Protein AF-A0A1G1ECI7-F1 (afdb_monomer)

Solvent-accessible surface area (backbone atoms only — not comparable to full-atom values): 5408 Å² total; per-residue (Å²): 134,74,88,60,54,44,58,59,50,26,38,72,78,37,71,51,60,71,58,40,53,49,52,41,50,56,44,34,56,41,43,76,73,68,46,77,77,87,54,91,71,60,90,92,53,93,72,53,60,65,54,49,38,26,46,21,50,62,70,65,64,56,83,74,75,80,80,64,92,66,82,78,75,76,82,77,77,78,79,88,77,91,132

Radius of gyration: 16.67 Å; Cα contacts (8 Å, |Δi|>4): 48; chains: 1; bounding box: 33×40×50 Å

Foldseek 3Di:
DPLPPLVVLLCVLVVPPVVSVVQLVVQLVCVVVVDDQQDDDDPVDDDDSSRSSSVCSNVVVDDDDPPPVDPDPPPDPPPPDDD

Structure (mmCIF, N/CA/C/O backbone):
data_AF-A0A1G1ECI7-F1
#
_entry.id   AF-A0A1G1ECI7-F1
#
loop_
_atom_site.group_PDB
_atom_site.id
_atom_site.type_symbol
_atom_site.label_atom_id
_atom_site.label_alt_id
_atom_site.label_comp_id
_atom_site.label_asym_id
_atom_site.label_entity_id
_atom_site.label_seq_id
_atom_site.pdbx_PDB_ins_code
_atom_site.Cartn_x
_atom_site.Cartn_y
_atom_site.Cartn_z
_atom_site.occupancy
_atom_site.B_iso_or_equiv
_atom_site.auth_seq_id
_atom_site.auth_comp_id
_atom_site.auth_asym_id
_atom_site.auth_atom_id
_atom_site.pdbx_PDB_model_num
ATOM 1 N N . MET A 1 1 ? 2.243 13.375 -14.454 1.00 45.44 1 MET A N 1
ATOM 2 C CA . MET A 1 1 ? 2.772 12.829 -13.190 1.00 45.44 1 MET A CA 1
ATOM 3 C C . MET A 1 1 ? 1.609 12.827 -12.217 1.00 45.44 1 MET A C 1
ATOM 5 O O . MET A 1 1 ? 1.277 13.858 -11.652 1.00 45.44 1 MET A O 1
ATOM 9 N N . ASP A 1 2 ? 0.884 11.710 -12.168 1.00 54.59 2 ASP A N 1
ATOM 10 C CA . ASP A 1 2 ? -0.353 11.531 -11.392 1.00 54.59 2 ASP A CA 1
ATOM 11 C C . ASP A 1 2 ? -0.048 11.011 -9.979 1.00 54.59 2 ASP A C 1
ATOM 13 O O . ASP A 1 2 ? -0.708 10.100 -9.481 1.00 54.59 2 ASP A O 1
ATOM 17 N N . ASP A 1 3 ? 0.978 11.565 -9.328 1.00 56.09 3 ASP A N 1
ATOM 18 C CA . ASP A 1 3 ? 1.513 11.046 -8.058 1.00 56.09 3 ASP A CA 1
ATOM 19 C C . ASP A 1 3 ? 0.505 11.153 -6.889 1.00 56.09 3 ASP A C 1
ATOM 21 O O . ASP A 1 3 ? 0.687 10.551 -5.833 1.00 56.09 3 ASP A O 1
ATOM 25 N N . GLY A 1 4 ? -0.598 11.895 -7.071 1.00 60.31 4 GLY A N 1
ATOM 26 C CA . GLY A 1 4 ? -1.638 12.118 -6.060 1.00 60.31 4 GLY A CA 1
ATOM 27 C C . GLY A 1 4 ? -2.944 11.332 -6.237 1.00 60.31 4 GLY A C 1
ATOM 28 O O . GLY A 1 4 ? -3.782 11.367 -5.330 1.00 60.31 4 GLY A O 1
ATOM 29 N N . LEU A 1 5 ? -3.157 10.635 -7.363 1.00 69.69 5 LEU A N 1
ATOM 30 C CA . LEU A 1 5 ? -4.473 10.055 -7.679 1.00 69.69 5 LEU A CA 1
ATOM 31 C C . LEU A 1 5 ? -4.858 8.945 -6.689 1.00 69.69 5 LEU A C 1
ATOM 33 O O . LEU A 1 5 ? -5.916 8.997 -6.058 1.00 69.69 5 LEU A O 1
ATOM 37 N N . TYR A 1 6 ? -3.947 7.996 -6.464 1.00 80.44 6 TYR A N 1
ATOM 38 C CA . TYR A 1 6 ? -4.238 6.816 -5.652 1.00 80.44 6 TYR A CA 1
ATOM 39 C C . TYR A 1 6 ? -4.410 7.121 -4.162 1.00 80.44 6 TYR A C 1
ATOM 41 O O . TYR A 1 6 ? -5.111 6.385 -3.474 1.00 80.44 6 TYR A O 1
ATOM 49 N N . LEU A 1 7 ? -3.812 8.198 -3.638 1.00 86.62 7 LEU A N 1
ATOM 50 C CA . LEU A 1 7 ? -3.995 8.577 -2.233 1.00 86.62 7 LEU A CA 1
ATOM 51 C C . LEU A 1 7 ? -5.406 9.126 -1.984 1.00 86.62 7 LEU A C 1
ATOM 53 O O . LEU A 1 7 ? -6.042 8.775 -0.989 1.00 86.62 7 LEU A O 1
ATOM 57 N N . SER A 1 8 ? -5.903 9.965 -2.897 1.00 90.12 8 SER A N 1
ATOM 58 C CA . SER A 1 8 ? -7.265 10.505 -2.826 1.00 90.12 8 SER A CA 1
ATOM 59 C C . SER A 1 8 ? -8.311 9.394 -2.960 1.00 90.12 8 SER A C 1
ATOM 61 O O . SER A 1 8 ? -9.290 9.357 -2.215 1.00 90.12 8 SER A O 1
ATOM 63 N N . GLU A 1 9 ? -8.074 8.427 -3.848 1.00 92.31 9 GLU A N 1
ATOM 64 C CA . GLU A 1 9 ? -8.935 7.250 -3.996 1.00 92.31 9 GLU A CA 1
ATOM 65 C C . GLU A 1 9 ? -8.863 6.317 -2.782 1.00 92.31 9 GLU A C 1
ATOM 67 O O . GLU A 1 9 ? -9.899 5.883 -2.277 1.00 92.31 9 GLU A O 1
ATOM 72 N N . ALA A 1 10 ? -7.669 6.071 -2.238 1.00 91.88 10 ALA A N 1
ATOM 73 C CA . ALA A 1 10 ? -7.509 5.272 -1.029 1.00 91.88 10 ALA A CA 1
ATOM 74 C C . ALA A 1 10 ? -8.211 5.910 0.183 1.00 91.88 10 ALA A C 1
ATOM 76 O O . AL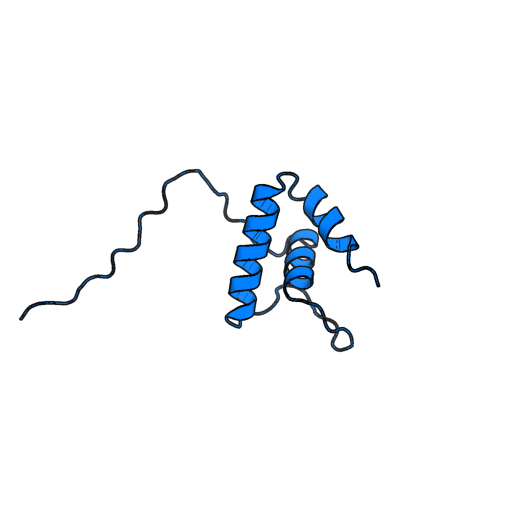A A 1 10 ? -8.777 5.189 1.003 1.00 91.88 10 ALA A O 1
ATOM 77 N N . LEU A 1 11 ? -8.261 7.246 0.273 1.00 93.69 11 LEU A N 1
ATOM 78 C CA . LEU A 1 11 ? -9.041 7.965 1.290 1.00 93.69 11 LEU A CA 1
ATOM 79 C C . LEU A 1 11 ? -10.554 7.761 1.152 1.00 93.69 11 LEU A C 1
ATOM 81 O O . LEU A 1 11 ? -11.258 7.789 2.158 1.00 93.69 11 LEU A O 1
ATOM 85 N N . ARG A 1 12 ? -11.073 7.538 -0.060 1.00 93.69 12 ARG A N 1
ATOM 86 C CA . ARG A 1 12 ? -12.496 7.208 -0.254 1.00 93.69 12 ARG A CA 1
ATOM 87 C C . ARG A 1 12 ? -12.829 5.810 0.271 1.00 93.69 12 ARG A C 1
ATOM 89 O O . ARG A 1 12 ? -13.937 5.596 0.749 1.00 93.69 12 ARG A O 1
ATOM 96 N N . ILE A 1 13 ? -11.873 4.881 0.218 1.00 93.38 13 ILE A N 1
ATOM 97 C CA . ILE A 1 13 ? -12.023 3.502 0.714 1.00 93.38 13 ILE A CA 1
ATOM 98 C C . ILE A 1 13 ? -11.756 3.414 2.220 1.00 93.38 13 ILE A C 1
ATOM 100 O O . ILE A 1 13 ? -12.455 2.701 2.937 1.00 93.38 13 ILE A O 1
ATOM 104 N N . ILE A 1 14 ? -10.759 4.153 2.715 1.00 93.12 14 ILE A N 1
ATOM 105 C CA . ILE A 1 14 ? -10.370 4.218 4.127 1.00 93.12 14 ILE A CA 1
ATOM 106 C C . ILE A 1 14 ? -10.423 5.689 4.580 1.00 93.12 14 ILE A C 1
ATOM 108 O O . ILE A 1 14 ? -9.395 6.371 4.602 1.00 93.12 14 ILE A O 1
ATOM 112 N N . PRO A 1 15 ? -11.606 6.196 4.986 1.00 93.56 15 PRO A N 1
ATOM 113 C CA . PRO A 1 15 ? -11.793 7.611 5.337 1.00 93.56 15 PRO A CA 1
ATOM 114 C C . PRO A 1 15 ? -10.992 8.058 6.562 1.00 93.56 15 PRO A C 1
ATOM 116 O O . PRO A 1 15 ? -10.667 9.237 6.723 1.00 93.56 15 PRO A O 1
ATOM 119 N N . ASN A 1 16 ? -10.656 7.118 7.448 1.00 94.38 16 ASN A N 1
ATOM 120 C CA . ASN A 1 16 ? -9.821 7.403 8.602 1.00 94.38 16 ASN A CA 1
ATOM 121 C C . ASN A 1 16 ? -8.356 7.553 8.162 1.00 94.38 16 ASN A C 1
ATOM 123 O O . ASN A 1 16 ? -7.657 6.565 7.945 1.00 94.38 16 ASN A O 1
ATOM 127 N N . ARG A 1 17 ? -7.886 8.804 8.096 1.00 93.44 17 ARG A N 1
ATOM 128 C CA . ARG A 1 17 ? -6.518 9.157 7.680 1.00 93.44 17 ARG A CA 1
ATOM 129 C C . ARG A 1 17 ? -5.439 8.467 8.512 1.00 93.44 17 ARG A C 1
ATOM 131 O O . ARG A 1 17 ? -4.462 7.986 7.949 1.00 93.44 17 ARG A O 1
ATOM 138 N N . TYR A 1 18 ? -5.612 8.389 9.831 1.00 94.06 18 TYR A N 1
ATOM 139 C CA . TYR A 1 18 ? -4.638 7.736 10.711 1.00 94.06 18 TYR A CA 1
ATOM 140 C C . TYR A 1 18 ? -4.544 6.237 10.422 1.00 94.06 18 TYR A C 1
ATOM 142 O O . TYR A 1 18 ? -3.448 5.681 10.353 1.00 94.06 18 TYR A O 1
ATOM 150 N N . LEU A 1 19 ? -5.692 5.589 10.208 1.00 93.88 19 LEU A N 1
ATOM 151 C CA . LEU A 1 19 ? -5.746 4.180 9.836 1.00 93.88 19 LEU A CA 1
ATOM 152 C C . LEU A 1 19 ? -5.134 3.947 8.449 1.00 93.88 19 LEU A C 1
ATOM 154 O O . LEU A 1 19 ? -4.345 3.020 8.290 1.00 93.88 19 LEU A O 1
ATOM 158 N N . LEU A 1 20 ? -5.440 4.807 7.475 1.00 94.12 20 LEU A N 1
ATOM 159 C CA . LEU A 1 20 ? -4.878 4.736 6.128 1.00 94.12 20 LEU A CA 1
ATOM 160 C C . LEU A 1 20 ? -3.349 4.842 6.151 1.00 94.12 20 LEU A C 1
ATOM 162 O O . LEU A 1 20 ? -2.671 3.971 5.613 1.00 94.12 20 LEU A O 1
ATOM 166 N N . VAL A 1 21 ? -2.800 5.860 6.824 1.00 94.69 21 VAL A N 1
ATOM 167 C CA . VAL A 1 21 ? -1.345 6.044 6.958 1.00 94.69 21 VAL A CA 1
ATOM 168 C C . VAL A 1 21 ? -0.703 4.825 7.609 1.00 94.69 21 VAL A C 1
ATOM 170 O O . VAL A 1 21 ? 0.344 4.366 7.151 1.00 94.69 21 VAL A O 1
ATOM 173 N N . ARG A 1 22 ? -1.338 4.256 8.640 1.00 94.75 22 ARG A N 1
ATOM 174 C CA . ARG A 1 22 ? -0.833 3.056 9.310 1.00 94.75 22 ARG A CA 1
ATOM 175 C C . ARG A 1 22 ? -0.816 1.839 8.387 1.00 94.75 22 ARG A C 1
ATOM 177 O O . ARG A 1 22 ? 0.202 1.163 8.319 1.00 94.75 22 ARG A O 1
ATOM 184 N N . ILE A 1 23 ? -1.899 1.591 7.655 1.00 94.81 23 ILE A N 1
ATOM 185 C CA . ILE A 1 23 ? -1.998 0.475 6.702 1.00 94.81 23 ILE A CA 1
ATOM 186 C C . ILE A 1 23 ? -0.957 0.619 5.588 1.00 94.81 23 ILE A C 1
ATOM 188 O O . ILE A 1 23 ? -0.258 -0.346 5.282 1.00 94.81 23 ILE A O 1
ATOM 192 N N . ILE A 1 24 ? -0.812 1.821 5.020 1.00 94.75 24 ILE A N 1
ATOM 193 C CA . ILE A 1 24 ? 0.211 2.110 4.006 1.00 94.75 24 ILE A CA 1
ATOM 194 C C . ILE A 1 24 ? 1.605 1.853 4.583 1.00 94.75 24 ILE A C 1
ATOM 196 O O . ILE A 1 24 ? 2.397 1.150 3.965 1.00 94.75 24 ILE A O 1
ATOM 200 N N . SER A 1 25 ? 1.891 2.360 5.784 1.00 95.56 25 SER A N 1
ATOM 201 C CA . SER A 1 25 ? 3.188 2.180 6.450 1.00 95.56 25 SER A CA 1
ATOM 202 C C . SER A 1 25 ? 3.514 0.703 6.670 1.00 95.56 25 SER A C 1
ATOM 204 O O . SER A 1 25 ? 4.593 0.241 6.296 1.00 95.56 25 SER A O 1
ATOM 206 N N . ASP A 1 26 ? 2.564 -0.058 7.215 1.00 95.50 26 ASP A N 1
ATOM 207 C CA . ASP A 1 26 ? 2.718 -1.492 7.457 1.00 95.50 26 ASP A CA 1
ATOM 208 C C . ASP A 1 26 ? 2.937 -2.253 6.142 1.00 95.50 26 ASP A C 1
ATOM 210 O O . ASP A 1 26 ? 3.775 -3.158 6.073 1.00 95.50 26 ASP A O 1
ATOM 214 N N . ARG A 1 27 ? 2.232 -1.873 5.071 1.00 96.38 27 ARG A N 1
ATOM 215 C CA . ARG A 1 27 ? 2.382 -2.518 3.766 1.00 96.38 27 ARG A CA 1
ATOM 216 C C . ARG A 1 27 ? 3.707 -2.172 3.090 1.00 96.38 27 ARG A C 1
ATOM 218 O O . ARG A 1 27 ? 4.381 -3.072 2.594 1.00 96.38 27 ARG A O 1
ATOM 225 N N . VAL A 1 28 ? 4.139 -0.915 3.140 1.00 96.56 28 VAL A N 1
ATOM 226 C CA . VAL A 1 28 ? 5.457 -0.488 2.645 1.00 96.56 28 VAL A CA 1
ATOM 227 C C . VAL A 1 28 ? 6.576 -1.251 3.356 1.00 96.56 28 VAL A C 1
ATOM 229 O O . VAL A 1 28 ? 7.532 -1.684 2.716 1.00 96.56 28 VAL A O 1
ATOM 232 N N . GLN A 1 29 ? 6.454 -1.491 4.665 1.00 97.00 29 GLN A N 1
ATOM 233 C CA . GLN A 1 29 ? 7.409 -2.318 5.410 1.00 97.00 29 GLN A CA 1
ATOM 234 C C . GLN A 1 29 ? 7.437 -3.774 4.927 1.00 97.00 29 GLN A C 1
ATOM 236 O O . GLN A 1 29 ? 8.507 -4.374 4.869 1.00 97.00 29 GLN A O 1
ATOM 241 N N . GLN A 1 30 ? 6.293 -4.354 4.555 1.00 96.56 30 GLN A N 1
ATOM 242 C CA . GLN A 1 30 ? 6.255 -5.700 3.972 1.00 96.56 30 GLN A CA 1
ATOM 243 C C . GLN A 1 30 ? 6.947 -5.737 2.606 1.00 96.56 30 GLN A C 1
ATOM 245 O O . GLN A 1 30 ? 7.762 -6.626 2.368 1.00 96.56 30 GLN A O 1
ATOM 250 N N . LEU A 1 31 ? 6.655 -4.769 1.734 1.00 96.19 31 LEU A N 1
ATOM 251 C CA . LEU A 1 31 ? 7.265 -4.676 0.406 1.00 96.19 31 LEU A CA 1
ATOM 252 C C . LEU A 1 31 ? 8.788 -4.494 0.501 1.00 96.19 31 LEU A C 1
ATOM 254 O O . LEU A 1 31 ? 9.531 -5.207 -0.164 1.00 96.19 31 LEU A O 1
ATOM 258 N N . ASN A 1 32 ? 9.262 -3.635 1.411 1.00 96.56 32 ASN A N 1
ATOM 259 C CA . ASN A 1 32 ? 10.694 -3.469 1.696 1.00 96.56 32 ASN A CA 1
ATOM 260 C C . ASN A 1 32 ? 11.379 -4.768 2.151 1.00 96.56 32 ASN A C 1
ATOM 262 O O . ASN A 1 32 ? 12.566 -4.958 1.913 1.00 96.56 32 ASN A O 1
ATOM 266 N N . ARG A 1 33 ? 10.642 -5.680 2.797 1.00 97.50 33 ARG A N 1
ATOM 267 C CA . ARG A 1 33 ? 11.143 -7.003 3.213 1.00 97.50 33 ARG A CA 1
ATOM 268 C C . ARG A 1 33 ? 11.055 -8.056 2.101 1.00 97.50 33 ARG A C 1
ATOM 270 O O . ARG A 1 33 ? 11.263 -9.234 2.374 1.00 97.50 33 ARG A O 1
ATOM 277 N N . GLY A 1 34 ? 10.724 -7.654 0.874 1.00 95.81 34 GLY A N 1
ATOM 278 C CA . GLY A 1 34 ? 10.622 -8.540 -0.284 1.00 95.81 34 GLY A CA 1
ATOM 279 C C . GLY A 1 34 ? 9.252 -9.195 -0.462 1.00 95.81 34 GLY A C 1
ATOM 280 O O . GLY A 1 34 ? 9.128 -10.141 -1.241 1.00 95.81 34 GLY A O 1
ATOM 281 N N . ALA A 1 35 ? 8.208 -8.731 0.239 1.00 96.06 35 ALA A N 1
ATOM 282 C CA . ALA A 1 35 ? 6.856 -9.184 -0.069 1.00 96.06 35 ALA A CA 1
ATOM 283 C C . ALA A 1 35 ? 6.493 -8.788 -1.503 1.00 96.06 35 ALA A C 1
ATOM 285 O O . ALA A 1 35 ? 6.744 -7.661 -1.932 1.00 96.06 35 ALA A O 1
ATOM 286 N N . LYS A 1 36 ? 5.864 -9.707 -2.237 1.00 94.81 36 LYS A N 1
ATOM 287 C CA . LYS A 1 36 ? 5.421 -9.420 -3.599 1.00 94.81 36 LYS A CA 1
ATOM 288 C C . LYS A 1 36 ? 4.258 -8.414 -3.585 1.00 94.81 36 LYS A C 1
ATOM 290 O O . LYS A 1 36 ? 3.367 -8.536 -2.729 1.00 94.81 36 LYS A O 1
ATOM 295 N N . PRO A 1 37 ? 4.242 -7.451 -4.518 1.00 94.94 37 PRO A N 1
ATOM 296 C CA . PRO A 1 37 ? 3.056 -6.666 -4.835 1.00 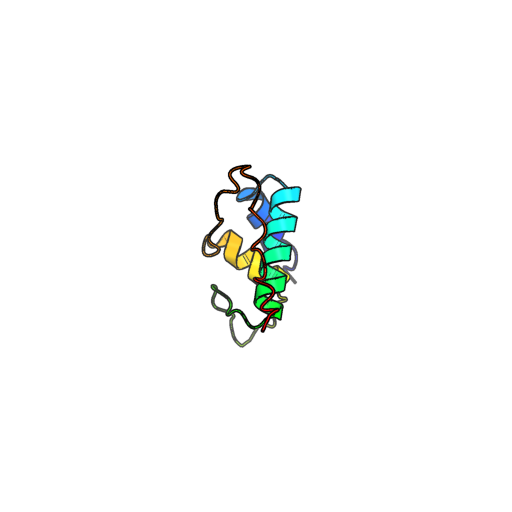94.94 37 PRO A CA 1
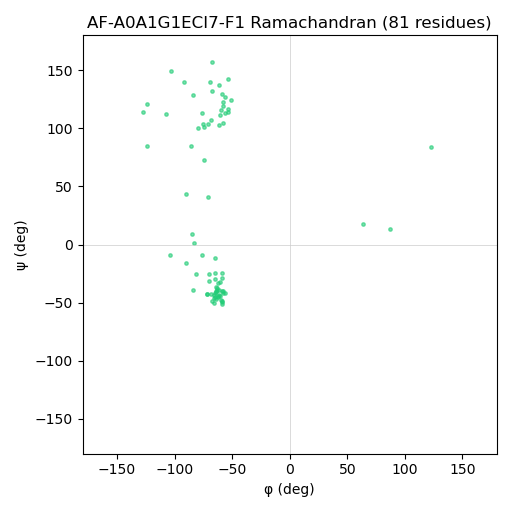ATOM 297 C C . PRO A 1 37 ? 1.862 -7.574 -5.157 1.00 94.94 37 PRO A C 1
ATOM 299 O O . PRO A 1 37 ? 2.024 -8.633 -5.761 1.00 94.94 37 PRO A O 1
ATOM 302 N N . LEU A 1 38 ? 0.664 -7.176 -4.735 1.00 94.69 38 LEU A N 1
ATOM 303 C CA . LEU A 1 38 ? -0.594 -7.883 -5.024 1.00 94.69 38 LEU A CA 1
ATOM 304 C C . LEU A 1 38 ? -1.241 -7.379 -6.323 1.00 94.69 38 LEU A C 1
ATOM 306 O O . LEU A 1 38 ? -2.154 -8.003 -6.866 1.00 94.69 38 LEU A O 1
ATOM 310 N N . VAL A 1 39 ? -0.794 -6.221 -6.802 1.00 91.81 39 VAL A N 1
ATOM 311 C CA . VAL A 1 39 ? -1.205 -5.608 -8.064 1.00 91.81 39 VAL A CA 1
ATOM 312 C C . VAL A 1 39 ? -0.130 -5.814 -9.114 1.00 91.81 39 VAL A C 1
ATOM 314 O O . VAL A 1 39 ? 1.056 -5.822 -8.788 1.00 91.81 39 VAL A O 1
ATOM 317 N N . ASP A 1 40 ? -0.552 -5.911 -10.370 1.00 88.81 40 ASP A N 1
ATOM 318 C CA . ASP A 1 40 ? 0.379 -5.904 -11.485 1.00 88.81 40 ASP A CA 1
ATOM 319 C C . ASP A 1 40 ? 1.038 -4.525 -11.592 1.00 88.81 40 ASP A C 1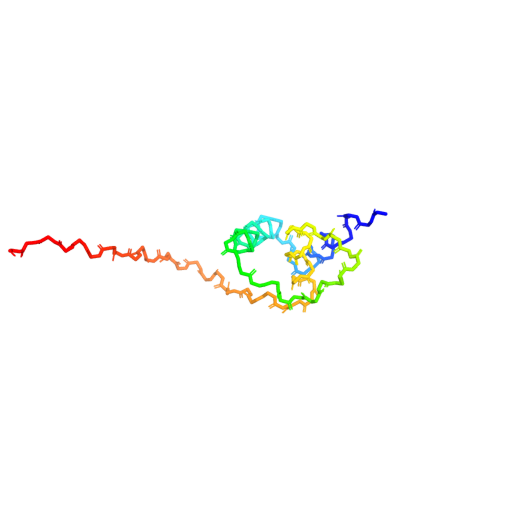
ATOM 321 O O . ASP A 1 40 ? 0.392 -3.463 -11.499 1.00 88.81 40 ASP A O 1
ATOM 325 N N . ILE A 1 41 ? 2.358 -4.570 -11.727 1.00 83.94 41 ILE A N 1
ATOM 326 C CA . ILE 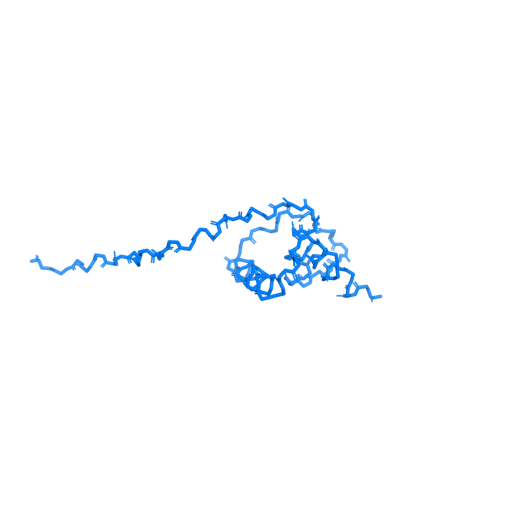A 1 41 ? 3.210 -3.419 -11.976 1.00 83.94 41 ILE A CA 1
ATOM 327 C C . ILE A 1 41 ? 3.646 -3.556 -13.425 1.00 83.94 41 ILE A C 1
ATOM 329 O O . ILE A 1 41 ? 4.366 -4.489 -13.765 1.00 83.94 41 ILE A O 1
ATOM 333 N N . GLU A 1 42 ? 3.168 -2.646 -14.266 1.00 80.38 42 GLU A N 1
ATOM 334 C CA . GLU A 1 42 ? 3.615 -2.544 -15.652 1.00 80.38 42 GLU A CA 1
ATOM 335 C C . GLU A 1 42 ? 5.139 -2.367 -15.671 1.00 80.38 42 GLU A C 1
ATOM 337 O O . GLU A 1 42 ? 5.658 -1.457 -15.023 1.00 80.38 42 GLU A O 1
ATOM 342 N N . GLU A 1 43 ? 5.857 -3.205 -16.422 1.00 71.06 43 GLU A N 1
ATOM 343 C CA . GLU A 1 43 ? 7.331 -3.192 -16.480 1.00 71.06 43 GLU A CA 1
ATOM 344 C C . GLU A 1 43 ? 7.903 -1.841 -16.942 1.00 71.06 43 GLU A C 1
ATOM 346 O O . GLU A 1 43 ? 9.025 -1.474 -16.601 1.00 71.06 43 GLU A O 1
ATOM 351 N N . SER A 1 44 ? 7.110 -1.068 -17.685 1.00 71.75 44 SER A N 1
ATOM 352 C CA . SER A 1 44 ? 7.465 0.259 -18.188 1.00 71.75 44 SER A CA 1
ATOM 353 C C . SER A 1 44 ? 7.400 1.368 -17.132 1.00 71.75 44 SER A C 1
ATOM 355 O O . SER A 1 44 ? 7.822 2.494 -17.411 1.00 71.75 44 SER A O 1
ATOM 357 N N . ARG A 1 45 ? 6.868 1.095 -15.931 1.00 77.69 45 ARG A N 1
ATOM 358 C CA . ARG A 1 45 ? 6.606 2.120 -14.916 1.00 77.69 45 ARG A CA 1
ATOM 359 C C . ARG A 1 45 ? 7.222 1.768 -13.566 1.00 77.69 45 ARG A C 1
ATOM 361 O O . ARG A 1 45 ? 6.763 0.879 -12.855 1.00 77.69 45 ARG A O 1
ATOM 368 N N . SER A 1 46 ? 8.202 2.567 -13.161 1.00 80.50 46 SER A N 1
ATOM 369 C CA . SER A 1 46 ? 8.758 2.531 -11.808 1.00 80.50 46 SER A CA 1
ATOM 370 C C . SER A 1 46 ? 7.780 3.172 -10.822 1.00 80.50 46 SER A C 1
ATOM 372 O O . SER A 1 46 ? 7.697 4.395 -10.743 1.00 80.50 46 SER A O 1
ATOM 374 N N . LEU A 1 47 ? 7.029 2.353 -10.084 1.00 86.25 47 LEU A N 1
ATOM 375 C CA . LEU A 1 47 ? 6.165 2.808 -8.989 1.00 86.25 47 LEU A CA 1
ATOM 376 C C . LEU A 1 47 ? 6.916 2.773 -7.657 1.00 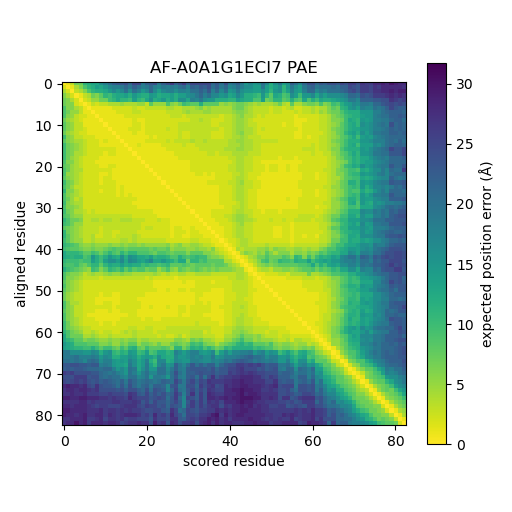86.25 47 LEU A C 1
ATOM 378 O O . LEU A 1 47 ? 7.624 1.810 -7.353 1.00 86.25 47 LEU A O 1
ATOM 382 N N . SER A 1 48 ? 6.711 3.789 -6.823 1.00 91.19 48 SER A N 1
ATOM 383 C CA . SER A 1 48 ? 7.153 3.752 -5.430 1.00 91.19 48 SER A CA 1
ATOM 384 C C . SER A 1 48 ? 6.359 2.718 -4.622 1.00 91.19 48 SER A C 1
ATOM 386 O O . SER A 1 48 ? 5.218 2.375 -4.938 1.00 91.19 48 SER A O 1
ATOM 388 N N . LEU A 1 49 ? 6.932 2.245 -3.511 1.00 93.69 49 LEU A N 1
ATOM 389 C CA . LEU A 1 49 ? 6.239 1.309 -2.614 1.00 93.69 49 LEU A CA 1
ATOM 390 C C . LEU A 1 49 ? 4.944 1.897 -2.041 1.00 93.69 49 LEU A C 1
ATOM 392 O O . LEU A 1 49 ? 3.980 1.167 -1.815 1.00 93.69 49 LEU A O 1
ATOM 396 N N . THR A 1 50 ? 4.919 3.213 -1.825 1.00 93.81 50 THR A N 1
ATOM 397 C CA . THR A 1 50 ? 3.730 3.939 -1.374 1.00 93.81 50 THR A CA 1
ATOM 398 C C . THR A 1 50 ? 2.631 3.886 -2.430 1.00 93.81 50 THR A C 1
ATOM 400 O O . THR A 1 50 ? 1.490 3.577 -2.100 1.00 93.81 50 THR A O 1
ATOM 403 N N . GLU A 1 51 ? 2.963 4.118 -3.702 1.00 92.62 51 GLU A N 1
ATOM 404 C CA . GLU A 1 51 ? 1.999 4.010 -4.802 1.00 92.62 51 GLU A CA 1
ATOM 405 C C . GLU A 1 51 ? 1.482 2.583 -4.967 1.00 92.62 51 GLU A C 1
ATOM 407 O O . GLU A 1 51 ? 0.280 2.392 -5.140 1.00 92.62 51 GLU A O 1
ATOM 412 N N . ILE A 1 52 ? 2.356 1.577 -4.851 1.00 93.31 52 ILE A N 1
ATOM 413 C CA . ILE A 1 52 ? 1.954 0.164 -4.885 1.00 93.31 52 ILE A CA 1
ATOM 414 C C . ILE A 1 52 ? 0.960 -0.124 -3.755 1.00 93.31 52 ILE A C 1
ATOM 416 O O . ILE A 1 52 ? -0.113 -0.667 -4.013 1.00 93.31 52 ILE A O 1
ATOM 420 N N .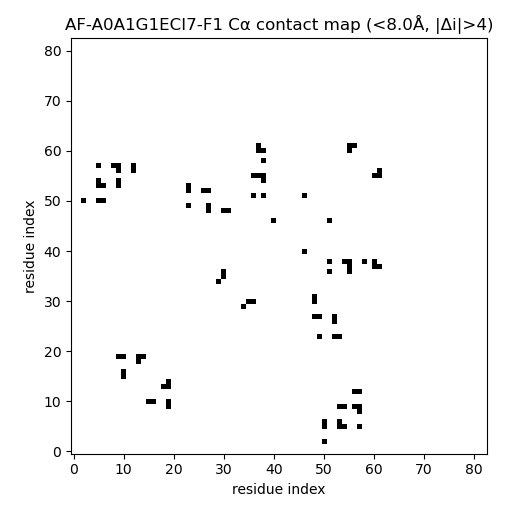 ALA A 1 53 ? 1.265 0.287 -2.521 1.00 94.69 53 ALA A N 1
ATOM 421 C CA . ALA A 1 53 ? 0.372 0.099 -1.379 1.00 94.69 53 ALA A CA 1
ATOM 422 C C . ALA A 1 53 ? -0.982 0.809 -1.576 1.00 94.69 53 ALA A C 1
ATOM 424 O O . ALA A 1 53 ? -2.029 0.211 -1.330 1.00 94.69 53 ALA A O 1
ATOM 425 N N . CYS A 1 54 ? -0.989 2.053 -2.069 1.00 94.06 54 CYS A N 1
ATOM 426 C CA . CYS A 1 54 ? -2.226 2.770 -2.386 1.00 94.06 54 CYS A CA 1
ATOM 427 C C . CYS A 1 54 ? -3.027 2.057 -3.485 1.00 94.06 54 CYS A C 1
ATOM 429 O O . CYS A 1 54 ? -4.230 1.869 -3.331 1.00 94.06 54 CYS A O 1
ATOM 431 N N . LYS A 1 55 ? -2.376 1.590 -4.556 1.00 93.31 55 LYS A N 1
ATOM 432 C CA . LYS A 1 55 ? -3.024 0.855 -5.653 1.00 93.31 55 LYS A CA 1
ATOM 433 C C . LYS A 1 55 ? -3.624 -0.470 -5.170 1.00 93.31 55 LYS A C 1
ATOM 435 O O . LYS A 1 55 ? -4.728 -0.824 -5.571 1.00 93.31 55 LYS A O 1
ATOM 440 N N . GLU A 1 56 ? -2.950 -1.184 -4.268 1.00 94.50 56 GLU A N 1
ATOM 441 C CA . GLU A 1 56 ? -3.484 -2.399 -3.637 1.00 94.50 56 GLU A CA 1
ATOM 442 C C . GLU A 1 56 ? -4.724 -2.131 -2.773 1.00 94.50 56 GLU A C 1
ATOM 444 O O . GLU A 1 56 ? -5.637 -2.961 -2.758 1.00 94.50 56 GLU A O 1
ATOM 449 N N . ILE A 1 57 ? -4.771 -0.987 -2.076 1.00 94.69 57 ILE A N 1
ATOM 450 C CA . ILE A 1 57 ? -5.953 -0.534 -1.326 1.00 94.69 57 ILE A CA 1
ATOM 451 C C . ILE A 1 57 ? -7.087 -0.190 -2.295 1.00 94.69 57 ILE A C 1
ATOM 453 O O . ILE A 1 57 ? -8.198 -0.683 -2.116 1.00 94.69 57 ILE A O 1
ATOM 457 N N . VAL A 1 58 ? -6.802 0.598 -3.338 1.00 93.62 58 VAL A N 1
ATOM 458 C CA . VAL A 1 58 ? -7.781 1.011 -4.359 1.00 93.62 58 VAL A CA 1
ATOM 459 C C . VAL A 1 58 ? -8.408 -0.188 -5.067 1.00 93.62 58 VAL A C 1
ATOM 461 O O . VAL A 1 58 ? -9.617 -0.223 -5.272 1.00 93.62 58 VAL A O 1
ATOM 464 N N . GLN A 1 59 ? -7.614 -1.215 -5.368 1.00 93.62 59 GLN A N 1
ATOM 465 C CA . GLN A 1 59 ? -8.099 -2.449 -5.990 1.00 93.62 59 GLN A CA 1
ATOM 466 C C . GLN A 1 59 ? -8.681 -3.466 -4.992 1.00 93.62 59 GLN A C 1
ATOM 468 O O . GLN A 1 59 ? -9.057 -4.564 -5.398 1.00 93.62 59 GLN A O 1
ATOM 473 N N . GLY A 1 60 ? -8.718 -3.157 -3.691 1.00 92.56 60 GLY A N 1
ATOM 474 C CA . GLY A 1 60 ? -9.234 -4.063 -2.659 1.00 92.56 60 GLY A CA 1
ATOM 475 C C . GLY A 1 60 ? -8.439 -5.366 -2.502 1.00 92.56 60 GLY A C 1
ATOM 476 O O . GLY A 1 60 ? -8.946 -6.334 -1.935 1.00 92.56 60 GLY A O 1
ATOM 477 N N . LYS A 1 61 ? -7.198 -5.419 -3.002 1.00 92.56 61 LYS A N 1
ATOM 478 C CA . LYS A 1 61 ? -6.351 -6.621 -2.946 1.00 92.56 61 LYS A CA 1
ATOM 479 C C . LYS A 1 61 ? -5.660 -6.781 -1.595 1.00 92.56 61 LYS A C 1
ATOM 481 O O . LYS A 1 61 ? -5.334 -7.900 -1.196 1.00 92.56 61 LYS A O 1
ATOM 486 N N . LEU A 1 62 ? -5.449 -5.680 -0.875 1.00 90.44 62 LEU A N 1
ATOM 487 C CA . LEU A 1 62 ? -4.868 -5.712 0.460 1.00 90.44 62 LEU A CA 1
ATOM 488 C C . LEU A 1 62 ? -5.910 -6.189 1.482 1.00 90.44 62 LEU A C 1
ATOM 490 O O . LEU A 1 62 ? -6.883 -5.493 1.770 1.00 90.44 62 LEU A O 1
ATOM 494 N N . LYS A 1 63 ? -5.699 -7.374 2.067 1.00 83.81 63 LYS A N 1
ATOM 495 C CA . LYS A 1 63 ? -6.561 -7.882 3.143 1.00 83.81 63 LYS A CA 1
ATOM 496 C C . LYS A 1 63 ? -6.379 -7.032 4.397 1.00 83.81 63 LYS A C 1
ATOM 498 O O . LYS A 1 63 ? -5.365 -7.134 5.084 1.00 83.81 63 LYS A O 1
ATOM 503 N N . LEU A 1 64 ? -7.381 -6.219 4.708 1.00 78.88 64 LEU A N 1
ATOM 504 C CA . LEU A 1 64 ? -7.442 -5.475 5.957 1.00 78.88 64 LEU A CA 1
ATOM 505 C C . LEU A 1 64 ? -7.930 -6.426 7.053 1.00 78.88 64 LEU A C 1
ATOM 507 O O . LEU A 1 64 ? -9.124 -6.713 7.150 1.00 78.88 64 LEU A O 1
ATOM 511 N N . GLU A 1 65 ? -7.012 -6.958 7.863 1.00 68.81 65 GLU A N 1
ATOM 512 C CA . GLU A 1 65 ? -7.414 -7.629 9.100 1.00 68.81 65 GLU A CA 1
ATOM 513 C C . GLU A 1 65 ? -8.206 -6.619 9.935 1.00 68.81 65 GLU A C 1
ATOM 515 O O . GLU A 1 65 ? -7.709 -5.530 10.237 1.00 68.81 65 GLU A O 1
ATOM 520 N N . LYS A 1 66 ? -9.455 -6.959 10.279 1.00 59.97 66 LYS A N 1
ATOM 521 C CA . LYS A 1 66 ? -10.269 -6.137 11.174 1.00 59.97 66 LYS A CA 1
ATOM 522 C C . LYS A 1 66 ? -9.453 -5.924 12.443 1.00 59.97 66 LYS A C 1
ATOM 524 O O . LYS A 1 66 ? -9.162 -6.878 13.160 1.00 59.97 66 LYS A O 1
ATOM 529 N N . VAL A 1 67 ? -9.063 -4.679 12.704 1.00 55.53 67 VAL A N 1
ATOM 530 C CA . VAL A 1 67 ? -8.441 -4.304 13.972 1.00 55.53 67 VAL A CA 1
ATOM 531 C C . VAL A 1 67 ? -9.562 -4.270 15.005 1.00 55.53 67 VAL A C 1
ATOM 533 O O . VAL A 1 67 ? -10.034 -3.210 15.404 1.00 55.53 67 VAL A O 1
ATOM 536 N N . THR A 1 68 ? -10.054 -5.443 15.401 1.00 50.88 68 THR A N 1
ATOM 537 C CA . THR A 1 68 ? -10.746 -5.576 16.677 1.00 50.88 68 THR A CA 1
ATOM 538 C C . THR A 1 68 ? -9.738 -5.131 17.726 1.00 50.88 68 THR A C 1
ATOM 540 O O . THR A 1 68 ? -8.575 -5.537 17.684 1.00 50.88 68 THR A O 1
ATOM 543 N N . GLN A 1 69 ? -10.144 -4.229 18.613 1.00 51.91 69 GLN A N 1
ATOM 544 C CA . GLN A 1 69 ? -9.286 -3.622 19.631 1.00 51.91 69 GLN A CA 1
ATOM 545 C C . GLN A 1 69 ? -8.913 -4.616 20.744 1.00 51.91 69 GLN A C 1
ATOM 547 O O . GLN A 1 69 ? -8.906 -4.271 21.920 1.00 51.91 69 GLN A O 1
ATOM 552 N N . GLU A 1 70 ? -8.618 -5.866 20.399 1.00 53.44 70 GLU A N 1
ATOM 553 C CA . GLU A 1 70 ? -8.039 -6.804 21.341 1.00 53.44 70 GLU A CA 1
ATOM 554 C C . GLU A 1 70 ? -6.520 -6.600 21.375 1.00 53.44 70 GLU A C 1
ATOM 556 O O . GLU A 1 70 ? -5.863 -6.564 20.326 1.00 53.44 70 GLU A O 1
ATOM 561 N N . PRO A 1 71 ? -5.930 -6.437 22.571 1.00 53.06 71 PRO A N 1
ATOM 562 C CA . PRO A 1 71 ? -4.496 -6.258 22.708 1.00 53.06 71 PRO A CA 1
ATOM 563 C C . PRO A 1 71 ? -3.787 -7.487 22.131 1.00 53.06 71 PRO A C 1
ATOM 565 O O . PRO A 1 71 ? -3.926 -8.601 22.643 1.00 53.06 71 PRO A O 1
ATOM 568 N N . LYS A 1 72 ? -3.014 -7.296 21.050 1.00 52.41 72 LYS A N 1
ATOM 569 C CA . LYS A 1 72 ? -2.179 -8.356 20.470 1.00 52.41 72 LYS A CA 1
ATOM 570 C C . LYS A 1 72 ? -1.213 -8.843 21.552 1.00 52.41 72 LYS A C 1
ATOM 572 O O . LYS A 1 72 ? -0.240 -8.162 21.869 1.00 52.41 72 LYS A O 1
ATOM 577 N N . LYS A 1 73 ? -1.487 -10.022 22.127 1.00 46.41 73 LYS A N 1
ATOM 578 C CA . LYS A 1 73 ? -0.590 -10.704 23.069 1.00 46.41 73 LYS A CA 1
ATOM 579 C C . LYS A 1 73 ? 0.782 -10.826 22.408 1.00 46.41 73 LYS A C 1
ATOM 581 O O . LYS A 1 73 ? 0.919 -11.474 21.369 1.00 46.41 73 LYS A O 1
ATOM 586 N N . ALA A 1 74 ? 1.782 -10.173 22.995 1.00 62.44 74 ALA A N 1
ATOM 587 C CA . ALA A 1 74 ? 3.166 -10.285 22.572 1.00 62.44 74 ALA A CA 1
ATOM 588 C C . ALA A 1 74 ? 3.539 -11.772 22.481 1.00 62.44 74 ALA A C 1
ATOM 590 O O . ALA A 1 74 ? 3.364 -12.527 23.441 1.00 62.44 74 ALA A O 1
ATOM 591 N N . LYS A 1 75 ? 4.024 -12.206 21.313 1.00 56.09 75 LYS A N 1
ATOM 592 C CA . LYS A 1 75 ? 4.597 -13.542 21.149 1.00 56.09 75 LYS A CA 1
ATOM 593 C C . LYS A 1 75 ? 5.802 -13.626 22.090 1.00 56.09 75 LYS A C 1
ATOM 595 O O . LYS A 1 75 ? 6.839 -13.036 21.800 1.00 56.09 75 LYS A O 1
ATOM 600 N N . LYS A 1 76 ? 5.652 -14.312 23.231 1.00 50.66 76 LYS A N 1
ATOM 601 C CA . LYS A 1 76 ? 6.767 -14.643 24.127 1.00 50.66 76 LYS A CA 1
ATOM 602 C C . LYS A 1 76 ? 7.803 -15.411 23.304 1.00 50.66 76 LYS A C 1
ATOM 604 O O . LYS A 1 76 ? 7.523 -16.525 22.860 1.00 50.66 76 LYS A O 1
ATOM 609 N N . LYS A 1 77 ? 8.981 -14.820 23.087 1.00 54.62 77 LYS A N 1
ATOM 610 C CA . LYS A 1 77 ? 10.177 -15.602 22.764 1.00 54.62 77 LYS A CA 1
ATOM 611 C C . LYS A 1 77 ? 10.353 -16.570 23.936 1.00 54.62 77 LYS A C 1
ATOM 613 O O . LYS A 1 77 ? 10.401 -16.132 25.080 1.00 54.62 77 LYS A O 1
ATOM 618 N N . LYS A 1 78 ? 10.312 -17.878 23.676 1.00 55.41 78 LYS A N 1
ATOM 619 C CA . LYS A 1 78 ? 10.738 -18.864 24.669 1.00 55.41 78 LYS A CA 1
ATOM 620 C C . LYS A 1 78 ? 12.251 -18.728 24.750 1.00 55.41 78 LYS A C 1
ATOM 622 O O . LYS A 1 78 ? 12.940 -19.156 23.828 1.00 55.41 78 LYS A O 1
ATOM 627 N N . ASP A 1 79 ? 12.733 -18.085 25.804 1.00 58.66 79 ASP A N 1
ATOM 628 C CA . ASP A 1 79 ? 14.128 -18.189 26.204 1.00 58.66 79 ASP A CA 1
ATOM 629 C C . ASP A 1 79 ? 14.395 -19.663 26.521 1.00 58.66 79 ASP A C 1
ATOM 631 O O . ASP A 1 79 ? 13.822 -20.242 27.445 1.00 58.66 79 ASP A O 1
ATOM 635 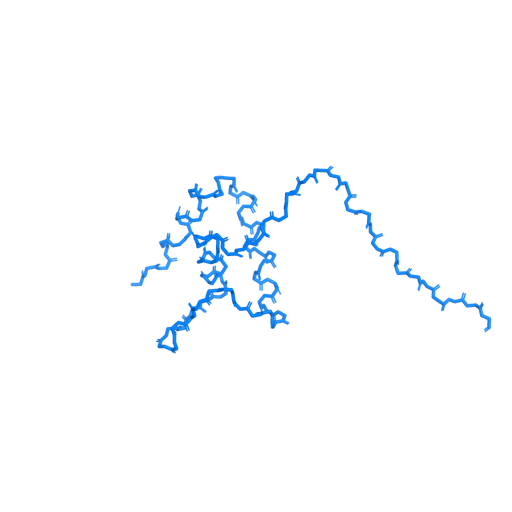N N . ILE A 1 80 ? 15.198 -20.298 25.672 1.00 64.19 80 ILE A N 1
ATOM 636 C CA . ILE A 1 80 ? 15.716 -21.642 25.890 1.00 64.19 80 ILE A CA 1
ATOM 637 C C . ILE A 1 80 ? 16.979 -21.455 26.730 1.00 64.19 80 ILE A C 1
ATOM 639 O O . ILE A 1 80 ? 18.078 -21.342 26.200 1.00 64.19 80 ILE A O 1
ATOM 643 N N . THR A 1 81 ? 16.807 -21.360 28.045 1.00 63.44 81 THR A N 1
ATOM 644 C CA . THR A 1 81 ? 17.914 -21.442 29.000 1.00 63.44 81 THR A CA 1
ATOM 645 C C . THR A 1 81 ? 17.613 -22.559 29.984 1.00 63.44 81 THR A C 1
ATOM 647 O O . THR A 1 81 ? 16.616 -22.499 30.702 1.00 63.44 81 THR A O 1
ATOM 650 N N . GLY A 1 82 ? 18.513 -23.543 30.040 1.00 62.41 82 GLY A N 1
ATOM 651 C CA . GLY A 1 82 ? 18.727 -24.360 31.234 1.00 62.41 82 GLY A CA 1
ATOM 652 C C . GLY A 1 82 ? 18.561 -25.867 31.050 1.00 62.41 82 GLY A C 1
ATOM 653 O O . GLY A 1 82 ? 17.523 -26.415 31.414 1.00 62.41 82 GLY A O 1
ATOM 654 N N . ARG A 1 83 ? 19.611 -26.554 30.593 1.00 57.16 83 ARG A N 1
ATOM 655 C CA . ARG A 1 83 ? 20.544 -27.322 31.442 1.00 57.16 83 ARG A CA 1
ATOM 656 C C . ARG A 1 83 ? 21.684 -27.882 30.603 1.00 57.16 83 ARG A C 1
ATOM 658 O O . ARG A 1 83 ? 21.418 -28.233 29.435 1.00 57.16 83 ARG A O 1
#

Secondary structure (DSSP, 8-state):
--TTHHHHHHHHH---HHHHHHHHHHHHHHHHTTPPPSS---TT----HHHHHHHHHHTT-S------S--------------

Mean predicted aligned error: 9.61 Å

Nearest PDB structures (foldseek):
  6koq-assembly1_E  TM=7.953E-01  e=4.201E-02  Mycobacterium tuberculosis H37Rv
  6jcx-assembly1_E  TM=7.945E-01  e=4.733E-02  Mycobacterium tuberculosis H37Rv
  6vvv-assembly1_E  TM=7.872E-01  e=6.008E-02  Mycolicibacterium smegmatis MC2 155
  8x6g-assembly1_F  TM=7.995E-01  e=1.090E-01  Staphylococcus aureus
  8r6r-assembly1_E  TM=7.388E-01  e=2.229E-01  Mycolicibacterium smegmatis MC2 155

Sequence (83 aa):
MDDGLYLSEALRIIPNRYLLVRIISDRVQQLNRGAKPLVDIEESRSLSLTEIACKEIVQGKLKLEKVTQEPKKAK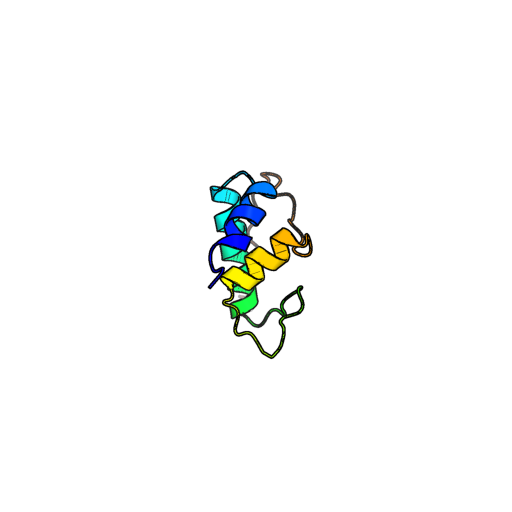KKKDITGR

pLDDT: mean 81.43, std 16.83, range [45.44, 97.5]